Protein AF-A0A101V1A2-F1 (afdb_monomer_lite)

Radius of gyration: 15.68 Å; chains: 1; bounding box: 42×28×38 Å

InterPro domains:
  IPR011663 UbiC transcription regulator-associated [PF07702] (3-63)
  IPR028978 Chorismate pyruvate-lyase/UbiC transcription regulator-associated domain superfamily [G3DSA:3.40.1410.10] (1-68)
  IPR028978 Chorismate pyruvate-lyase/UbiC transcription regulator-associated domain superfamily [SSF64288] (3-65)

pLDDT: mean 92.79, std 8.72, range [55.25, 98.31]

Sequence (74 aa):
MRVLGIEVGNPVERVRARVATRAEAQALGMTAPGPALFVERTYYDQATGRPVETVGIVMRGDRWVAIYGEQPQA

Organism: NCBI:txid909626

Structure (mmCIF, N/CA/C/O backbone):
data_AF-A0A101V1A2-F1
#
_entry.id   AF-A0A101V1A2-F1
#
loop_
_atom_site.group_PDB
_atom_site.id
_atom_site.type_symbol
_atom_site.label_atom_id
_atom_site.label_alt_id
_atom_site.label_comp_id
_atom_site.label_asym_id
_atom_site.label_entity_id
_atom_site.label_seq_id
_atom_site.pdbx_PDB_ins_code
_atom_site.Cartn_x
_atom_site.Cartn_y
_atom_site.Cartn_z
_atom_site.occupancy
_atom_site.B_iso_or_equiv
_atom_site.auth_seq_id
_atom_site.auth_comp_id
_atom_site.auth_asym_id
_atom_site.auth_atom_id
_atom_site.pdbx_PDB_model_num
ATOM 1 N N . MET A 1 1 ? -17.149 -3.630 7.391 1.00 55.25 1 MET A N 1
ATOM 2 C CA . MET A 1 1 ? -17.053 -5.072 7.043 1.00 55.25 1 MET A CA 1
ATOM 3 C C . MET A 1 1 ? -16.633 -5.816 8.300 1.00 55.25 1 MET A C 1
ATOM 5 O O . MET A 1 1 ? -15.644 -5.418 8.898 1.00 55.25 1 MET A O 1
ATOM 9 N N . ARG A 1 2 ? -17.389 -6.829 8.741 1.00 63.28 2 ARG A N 1
ATOM 10 C CA . ARG A 1 2 ? -17.051 -7.628 9.929 1.00 63.28 2 ARG A CA 1
ATOM 11 C C . ARG A 1 2 ? -16.537 -8.986 9.475 1.00 63.28 2 ARG A C 1
ATOM 13 O O . ARG A 1 2 ? -17.293 -9.768 8.908 1.00 63.28 2 ARG A O 1
ATOM 20 N N . VAL A 1 3 ? -15.261 -9.255 9.720 1.00 64.75 3 VAL A N 1
ATOM 21 C CA . VAL A 1 3 ? -14.619 -10.543 9.432 1.00 64.75 3 VAL A CA 1
ATOM 22 C C . VAL A 1 3 ? -13.822 -10.936 10.671 1.00 64.75 3 VAL A C 1
ATOM 24 O O . VAL A 1 3 ? -13.157 -10.096 11.269 1.00 64.75 3 VAL A O 1
ATOM 27 N N . LEU A 1 4 ? -13.955 -12.192 11.115 1.00 78.81 4 LEU A N 1
ATOM 28 C CA . LEU A 1 4 ? -13.272 -12.730 12.307 1.00 78.81 4 LEU A CA 1
ATOM 29 C C . LEU A 1 4 ? -13.581 -11.985 13.625 1.00 78.81 4 LEU A C 1
ATOM 31 O O . LEU A 1 4 ? -12.766 -11.962 14.541 1.00 78.81 4 LEU A O 1
ATOM 35 N N . GLY A 1 5 ? -14.761 -11.364 13.728 1.00 84.25 5 GLY A N 1
ATOM 36 C CA . GLY A 1 5 ? -15.172 -10.616 14.924 1.00 84.25 5 GLY A CA 1
ATOM 37 C C . GLY A 1 5 ? -14.537 -9.230 15.068 1.00 84.25 5 GLY A C 1
ATOM 38 O O . GLY A 1 5 ? -14.828 -8.552 16.047 1.00 84.25 5 GLY A O 1
ATOM 39 N N . ILE A 1 6 ? -13.734 -8.791 14.095 1.00 88.88 6 ILE A N 1
ATOM 40 C CA . ILE A 1 6 ? -13.137 -7.455 14.050 1.00 88.88 6 ILE A CA 1
ATOM 41 C C . ILE A 1 6 ? -13.975 -6.579 13.122 1.00 88.88 6 ILE A C 1
ATOM 43 O O . ILE A 1 6 ? -14.298 -6.972 11.996 1.00 88.88 6 ILE A O 1
ATOM 47 N N . GLU A 1 7 ? -14.333 -5.391 13.596 1.00 91.06 7 GLU A N 1
ATOM 48 C CA . GLU A 1 7 ? -15.087 -4.415 12.824 1.00 91.06 7 GLU A CA 1
ATOM 49 C C . GLU A 1 7 ? -14.162 -3.294 12.365 1.00 91.06 7 GLU A C 1
ATOM 51 O O . GLU A 1 7 ? -13.718 -2.478 13.164 1.00 91.06 7 GLU A O 1
ATOM 56 N N . VAL A 1 8 ? -13.851 -3.267 11.069 1.00 90.94 8 VAL A N 1
ATOM 57 C CA . VAL A 1 8 ? -13.011 -2.221 10.475 1.00 90.94 8 VAL A CA 1
ATOM 58 C C . VAL A 1 8 ? -13.866 -1.190 9.740 1.00 90.94 8 VAL A C 1
ATOM 60 O O . VAL A 1 8 ? -14.819 -1.544 9.034 1.00 90.94 8 VAL A O 1
ATOM 63 N N . GLY A 1 9 ? -13.507 0.082 9.919 1.00 89.06 9 GLY A N 1
ATOM 64 C CA . GLY A 1 9 ? -14.077 1.233 9.209 1.00 89.06 9 GLY A CA 1
ATOM 65 C C . GLY A 1 9 ? -13.075 1.837 8.224 1.00 89.06 9 GLY A C 1
ATOM 66 O O . GLY A 1 9 ? -12.258 1.114 7.651 1.00 89.06 9 GLY A O 1
ATOM 67 N N . ASN A 1 10 ? -13.117 3.158 8.040 1.00 91.31 10 ASN A N 1
ATOM 68 C CA . ASN A 1 10 ? -12.150 3.857 7.192 1.00 91.31 10 ASN A CA 1
ATOM 69 C C . ASN A 1 10 ? -10.732 3.751 7.784 1.00 91.31 10 ASN A C 1
ATOM 71 O O . ASN A 1 10 ? -10.568 3.930 8.995 1.00 91.31 10 ASN A O 1
ATOM 75 N N . PRO A 1 11 ? -9.707 3.455 6.967 1.00 94.50 11 PRO A N 1
ATOM 76 C CA . PRO A 1 11 ? -8.337 3.409 7.447 1.00 94.50 11 PRO A CA 1
ATOM 77 C C . PRO A 1 11 ? -7.767 4.816 7.654 1.00 94.50 11 PRO A C 1
ATOM 79 O O . PRO A 1 11 ? -8.267 5.799 7.107 1.00 94.50 11 PRO A O 1
ATOM 82 N N . VAL A 1 12 ? -6.657 4.896 8.386 1.00 96.00 12 VAL A N 1
ATOM 83 C CA . VAL A 1 12 ? -5.786 6.078 8.378 1.00 96.00 12 VAL A CA 1
ATOM 84 C C . VAL A 1 12 ? -4.691 5.858 7.344 1.00 96.00 12 VAL A C 1
ATOM 86 O O . VAL A 1 12 ? -3.988 4.846 7.395 1.00 96.00 12 VAL A O 1
ATOM 89 N N . GLU A 1 13 ? -4.525 6.810 6.427 1.00 96.81 13 GLU A N 1
ATOM 90 C CA . GLU A 1 13 ? -3.531 6.737 5.356 1.00 96.81 13 GLU A CA 1
ATOM 91 C C . GLU A 1 13 ? -2.531 7.893 5.400 1.00 96.81 13 GLU A C 1
ATOM 93 O O . GLU A 1 13 ? -2.885 9.045 5.651 1.00 96.81 13 GLU A O 1
ATOM 98 N N . ARG A 1 14 ? -1.265 7.589 5.101 1.00 96.75 14 ARG A N 1
ATOM 99 C CA . ARG A 1 14 ? -0.235 8.572 4.750 1.00 96.75 14 ARG A CA 1
ATOM 100 C C . ARG A 1 14 ? 0.184 8.323 3.316 1.00 96.75 14 ARG A C 1
ATOM 102 O O . ARG A 1 14 ? 0.786 7.295 3.009 1.00 96.75 14 ARG A O 1
ATOM 109 N N . VAL A 1 15 ? -0.133 9.272 2.444 1.00 96.44 15 VAL A N 1
ATOM 110 C CA . VAL A 1 15 ? 0.088 9.134 1.005 1.00 96.44 15 VAL A CA 1
ATOM 111 C C . VAL A 1 15 ? 1.128 10.130 0.535 1.00 96.44 15 VAL A C 1
ATOM 113 O O . VAL A 1 15 ? 1.060 11.317 0.842 1.00 96.44 15 VAL A O 1
ATOM 116 N N . ARG A 1 16 ? 2.135 9.621 -0.175 1.00 95.81 16 ARG A N 1
ATOM 117 C CA . ARG A 1 16 ? 3.320 10.376 -0.583 1.00 95.81 16 ARG A CA 1
ATOM 118 C C . ARG A 1 16 ? 3.672 10.041 -2.026 1.00 95.81 16 ARG A C 1
ATOM 120 O O . ARG A 1 16 ? 3.591 8.883 -2.429 1.00 95.81 16 ARG A O 1
ATOM 127 N N . ALA A 1 17 ? 4.133 11.029 -2.782 1.00 96.62 17 ALA A N 1
ATOM 128 C CA . ALA A 1 17 ? 4.786 10.781 -4.061 1.00 96.62 17 ALA A CA 1
ATOM 129 C C . ALA A 1 17 ? 6.290 10.581 -3.841 1.00 96.62 17 ALA A C 1
ATOM 131 O O . ALA A 1 17 ? 6.918 11.332 -3.094 1.00 96.62 17 ALA A O 1
ATOM 132 N N . ARG A 1 18 ? 6.880 9.582 -4.501 1.00 97.12 18 ARG A N 1
ATOM 133 C CA . ARG A 1 18 ? 8.338 9.413 -4.583 1.00 97.12 18 ARG A CA 1
ATOM 134 C C . ARG A 1 18 ? 8.731 8.677 -5.855 1.00 97.12 18 ARG A C 1
ATOM 136 O O . ARG A 1 18 ? 7.890 8.082 -6.519 1.00 97.12 18 ARG A O 1
ATOM 143 N N . VAL A 1 19 ? 10.020 8.676 -6.177 1.00 98.25 19 VAL A N 1
ATOM 144 C CA . V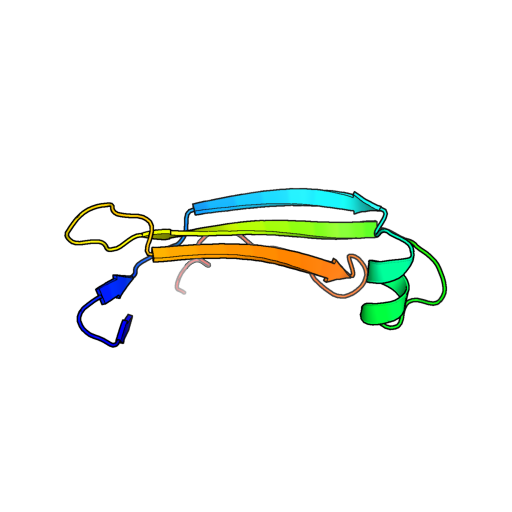AL A 1 19 ? 10.546 7.777 -7.210 1.00 98.25 19 VAL A CA 1
ATOM 145 C C . VAL A 1 19 ? 10.528 6.341 -6.669 1.00 98.25 19 VAL A C 1
ATOM 147 O O . VAL A 1 19 ? 10.897 6.098 -5.513 1.00 98.25 19 VAL A O 1
ATOM 150 N N . ALA A 1 20 ? 10.057 5.393 -7.479 1.00 98.25 20 ALA A N 1
ATOM 151 C CA . ALA A 1 20 ? 10.120 3.969 -7.167 1.00 98.25 20 ALA A CA 1
ATOM 152 C C . ALA A 1 20 ? 11.578 3.524 -6.986 1.00 98.25 20 ALA A C 1
ATOM 154 O O . ALA A 1 20 ? 12.475 3.993 -7.686 1.00 98.25 20 ALA A O 1
ATOM 155 N N . THR A 1 21 ? 11.836 2.587 -6.079 1.00 97.94 21 THR A N 1
ATOM 156 C CA . THR A 1 21 ? 13.142 1.920 -6.049 1.00 97.94 21 THR A CA 1
ATOM 157 C C . THR A 1 21 ? 13.300 1.033 -7.286 1.00 97.94 21 THR A C 1
ATOM 159 O O . THR A 1 21 ? 12.330 0.716 -7.976 1.00 97.94 21 THR A O 1
ATOM 162 N N . ARG A 1 22 ? 14.523 0.579 -7.578 1.00 98.06 22 ARG A N 1
ATOM 163 C CA . ARG A 1 22 ? 14.753 -0.346 -8.699 1.00 98.06 22 ARG A CA 1
ATOM 164 C C . ARG A 1 22 ? 13.978 -1.658 -8.544 1.00 98.06 22 ARG A C 1
ATOM 166 O O . ARG A 1 22 ? 13.413 -2.139 -9.521 1.00 98.06 22 ARG A O 1
ATOM 173 N N . ALA A 1 23 ? 13.938 -2.207 -7.329 1.00 98.06 23 ALA A N 1
ATOM 174 C CA . ALA A 1 23 ? 13.218 -3.444 -7.037 1.00 98.06 23 ALA A CA 1
ATOM 175 C C . ALA A 1 23 ? 11.701 -3.268 -7.208 1.00 98.06 23 ALA A C 1
ATOM 177 O O . ALA A 1 23 ? 11.046 -4.103 -7.825 1.00 98.06 23 ALA A O 1
ATOM 178 N N . GLU A 1 24 ? 11.151 -2.145 -6.740 1.00 98.06 24 GLU A N 1
ATOM 179 C CA . GLU A 1 24 ? 9.738 -1.809 -6.943 1.00 98.06 24 GLU A CA 1
ATOM 180 C C . GLU A 1 24 ? 9.412 -1.608 -8.422 1.00 98.06 24 GLU A C 1
ATOM 182 O O . GLU A 1 24 ? 8.423 -2.146 -8.904 1.00 98.06 24 GLU A O 1
ATOM 187 N N . ALA A 1 25 ? 10.256 -0.886 -9.163 1.00 98.31 25 ALA A N 1
ATOM 188 C CA . ALA A 1 25 ? 10.081 -0.678 -10.596 1.00 98.31 25 ALA A CA 1
ATOM 189 C C . ALA A 1 25 ? 10.044 -2.014 -11.357 1.00 98.31 25 ALA A C 1
ATOM 191 O O . ALA A 1 25 ? 9.166 -2.219 -12.192 1.00 98.31 25 ALA A O 1
ATOM 192 N N . GLN A 1 26 ? 10.939 -2.948 -11.018 1.00 98.12 26 GLN A N 1
ATOM 193 C CA . GLN A 1 26 ? 10.941 -4.295 -11.587 1.00 98.12 26 GLN A CA 1
ATOM 194 C C . GLN A 1 26 ? 9.657 -5.062 -11.242 1.00 98.12 26 GLN A C 1
ATOM 196 O O . GLN A 1 26 ? 9.016 -5.606 -12.139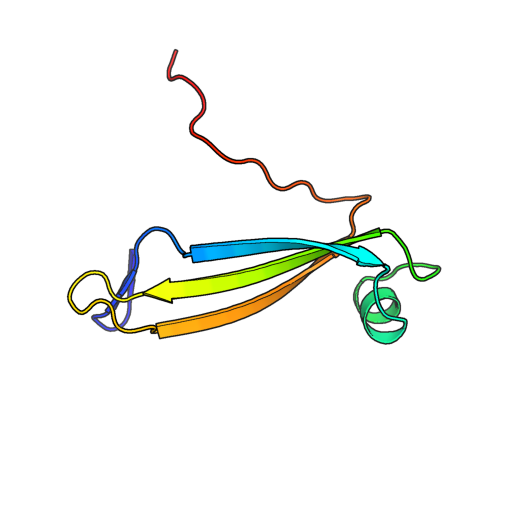 1.00 98.12 26 GLN A O 1
ATOM 201 N N . ALA A 1 27 ? 9.250 -5.070 -9.969 1.00 98.19 27 ALA A N 1
ATOM 202 C CA . ALA A 1 27 ? 8.030 -5.745 -9.521 1.00 98.19 27 ALA A CA 1
ATOM 203 C C . ALA A 1 27 ? 6.756 -5.157 -10.159 1.00 98.19 27 ALA A C 1
ATOM 205 O O . ALA A 1 27 ? 5.793 -5.876 -10.406 1.00 98.19 27 ALA A O 1
ATOM 206 N N . LEU A 1 28 ? 6.764 -3.857 -10.467 1.00 97.31 28 LEU A N 1
ATOM 207 C CA . LEU A 1 28 ? 5.664 -3.130 -11.106 1.00 97.31 28 LEU A CA 1
ATOM 208 C C . LEU A 1 28 ? 5.718 -3.157 -12.647 1.00 97.31 28 LEU A C 1
ATOM 210 O O . LEU A 1 28 ? 4.890 -2.513 -13.304 1.00 97.31 28 LEU A O 1
ATOM 214 N N . GLY A 1 29 ? 6.685 -3.869 -13.240 1.00 97.62 29 GLY A N 1
ATOM 215 C CA 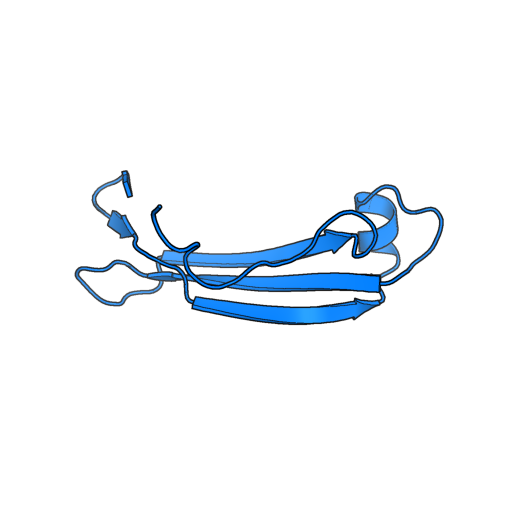. GLY A 1 29 ? 6.846 -3.967 -14.694 1.00 97.62 29 GLY A CA 1
ATOM 216 C C . GLY A 1 29 ? 7.147 -2.620 -15.360 1.00 97.62 29 GLY A C 1
ATOM 217 O O . GLY A 1 29 ? 6.626 -2.320 -16.435 1.00 97.62 29 GLY A O 1
ATOM 218 N N . MET A 1 30 ? 7.918 -1.766 -14.691 1.00 97.62 30 MET A N 1
ATOM 219 C CA . MET A 1 30 ? 8.383 -0.485 -15.217 1.00 97.62 30 MET A CA 1
ATOM 220 C C . MET A 1 30 ? 9.715 -0.670 -15.950 1.00 97.62 30 MET A C 1
ATOM 222 O O . MET A 1 30 ? 10.591 -1.394 -15.483 1.00 97.62 30 MET A O 1
ATOM 226 N N . THR A 1 31 ? 9.903 0.040 -17.065 1.00 95.62 31 THR A N 1
ATOM 227 C CA . THR A 1 31 ? 11.173 0.024 -17.815 1.00 95.62 31 THR A CA 1
ATOM 228 C C . THR A 1 31 ? 12.323 0.638 -17.011 1.00 95.62 31 THR A C 1
ATOM 230 O O . THR A 1 31 ? 13.449 0.149 -17.055 1.00 95.62 31 THR A O 1
ATOM 233 N N . ALA A 1 32 ? 12.042 1.704 -16.260 1.00 96.06 32 ALA A N 1
ATOM 234 C CA . ALA A 1 32 ? 12.985 2.377 -15.373 1.00 96.06 32 ALA A CA 1
ATOM 235 C C . ALA A 1 32 ? 12.252 2.910 -14.128 1.00 96.06 32 ALA A C 1
ATOM 237 O O . ALA A 1 32 ? 11.037 3.122 -14.190 1.00 96.06 32 ALA A O 1
ATOM 238 N N . PRO A 1 33 ? 12.961 3.148 -13.007 1.00 98.19 33 PRO A N 1
ATOM 239 C CA . PRO A 1 33 ? 12.416 3.878 -11.867 1.00 98.19 33 PRO A CA 1
ATOM 240 C C . PRO A 1 33 ? 11.769 5.202 -12.282 1.00 98.19 33 PRO A C 1
ATOM 242 O O . PRO A 1 33 ? 12.343 5.969 -13.052 1.00 98.19 33 PRO A O 1
ATOM 245 N N . GLY A 1 34 ? 10.581 5.475 -11.752 1.00 97.94 34 GLY A N 1
ATOM 246 C CA . GLY A 1 34 ? 9.806 6.672 -12.070 1.00 97.94 34 GLY A CA 1
ATOM 247 C C . GLY A 1 34 ? 8.843 7.039 -10.942 1.00 97.94 34 GLY A C 1
ATOM 248 O O . GLY A 1 34 ? 8.890 6.408 -9.882 1.00 97.94 34 GLY A O 1
ATOM 249 N N . PRO A 1 35 ? 7.983 8.053 -11.140 1.00 98.12 35 PRO A N 1
ATOM 250 C CA . PRO A 1 35 ? 7.027 8.491 -10.129 1.00 98.12 35 PRO A CA 1
ATOM 251 C C . PRO A 1 35 ? 6.101 7.357 -9.677 1.00 98.12 35 PRO A C 1
ATOM 253 O O . PRO A 1 35 ? 5.502 6.653 -10.493 1.00 98.12 35 PRO A O 1
ATOM 256 N N . ALA A 1 36 ? 5.967 7.200 -8.367 1.00 98.06 36 ALA A N 1
ATOM 257 C CA . ALA A 1 36 ? 5.102 6.228 -7.725 1.00 98.06 36 ALA A CA 1
ATOM 258 C C . ALA A 1 36 ? 4.363 6.859 -6.544 1.00 98.06 36 ALA A C 1
ATOM 260 O O . ALA A 1 36 ? 4.873 7.758 -5.864 1.00 98.06 36 ALA A O 1
ATOM 261 N N . LEU A 1 37 ? 3.162 6.347 -6.295 1.00 97.88 37 LEU A N 1
ATOM 262 C CA . LEU A 1 37 ? 2.410 6.617 -5.086 1.00 97.88 37 LEU A CA 1
ATOM 263 C C . LEU A 1 37 ? 2.825 5.612 -4.015 1.00 97.88 37 LEU A C 1
ATOM 265 O O . LEU A 1 37 ? 2.755 4.404 -4.237 1.00 97.88 37 LEU A O 1
ATOM 269 N N . PHE A 1 38 ? 3.242 6.119 -2.863 1.00 98.00 38 PHE A N 1
ATOM 270 C CA . PHE A 1 38 ? 3.533 5.335 -1.675 1.00 98.00 38 PHE A CA 1
ATOM 271 C C . PHE A 1 38 ? 2.449 5.592 -0.633 1.00 98.00 38 PHE A C 1
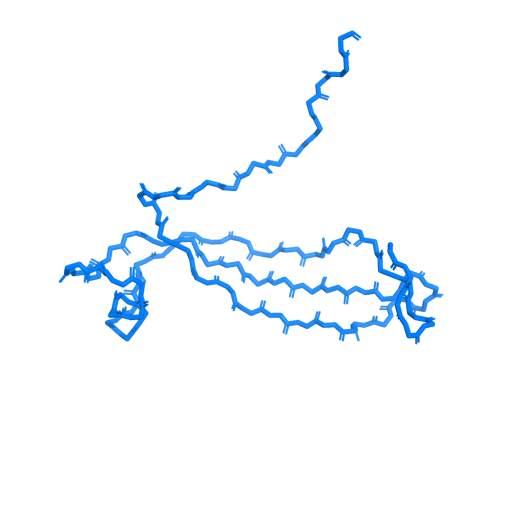ATOM 273 O O . PHE A 1 38 ? 2.267 6.733 -0.203 1.00 98.00 38 PHE A O 1
ATOM 280 N N . VAL A 1 39 ? 1.731 4.541 -0.247 1.00 97.81 39 VAL A N 1
ATOM 281 C CA . VAL A 1 39 ? 0.634 4.600 0.722 1.00 97.81 39 VAL A CA 1
ATOM 282 C C . VAL A 1 39 ? 1.008 3.757 1.928 1.00 97.81 39 VAL A C 1
ATOM 284 O O . VAL A 1 39 ? 1.214 2.554 1.803 1.00 97.81 39 VAL A O 1
ATOM 287 N N . GLU A 1 40 ? 1.067 4.379 3.096 1.00 98.12 40 GLU A N 1
ATOM 288 C CA . GLU A 1 40 ? 1.057 3.666 4.371 1.00 98.12 40 GLU A CA 1
ATOM 289 C C . GLU A 1 40 ? -0.367 3.704 4.903 1.00 98.12 40 GLU A C 1
ATOM 291 O O . GLU A 1 40 ? -0.915 4.787 5.110 1.00 98.12 40 GLU A O 1
ATOM 296 N N . ARG A 1 41 ? -0.967 2.537 5.110 1.00 97.88 41 ARG A N 1
ATOM 297 C CA . ARG A 1 41 ? -2.360 2.395 5.529 1.00 97.88 41 ARG A CA 1
ATOM 298 C C . ARG A 1 41 ? -2.425 1.587 6.811 1.00 97.88 41 ARG A C 1
ATOM 300 O O . ARG A 1 41 ? -1.804 0.529 6.881 1.00 97.88 41 ARG A O 1
ATOM 307 N N . THR A 1 42 ? -3.220 2.046 7.774 1.00 97.81 42 THR A N 1
ATOM 308 C CA . THR A 1 42 ? -3.555 1.273 8.973 1.00 97.81 42 THR A CA 1
ATOM 309 C C . THR A 1 42 ? -5.066 1.192 9.162 1.00 97.81 42 THR A C 1
ATOM 311 O O . THR A 1 42 ? -5.748 2.218 9.206 1.00 97.81 42 THR A O 1
ATOM 314 N N . TYR A 1 43 ? -5.580 -0.029 9.308 1.00 95.94 43 TYR A N 1
ATOM 315 C CA . TYR A 1 43 ? -6.939 -0.286 9.777 1.00 95.94 43 TYR A CA 1
ATOM 316 C C . TYR A 1 43 ? -6.964 -0.433 11.293 1.00 95.94 43 TYR A C 1
ATOM 318 O O . TYR A 1 43 ? -6.059 -1.014 11.898 1.00 95.94 43 TYR A O 1
ATOM 326 N N . TYR A 1 44 ? -8.051 0.046 11.887 1.00 94.75 44 TYR A N 1
ATOM 327 C CA . TYR A 1 44 ? -8.311 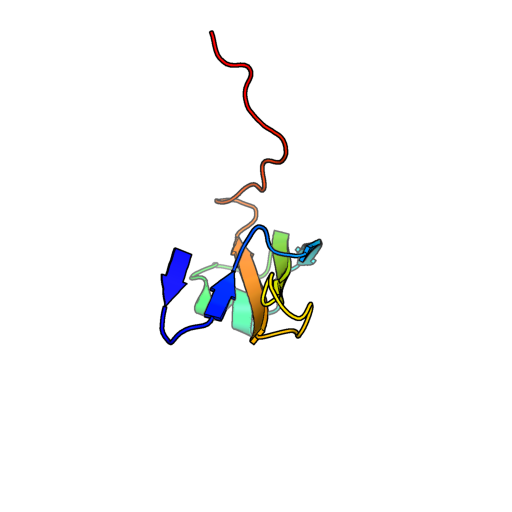-0.039 13.315 1.00 94.75 44 TYR A CA 1
ATOM 328 C C . TYR A 1 44 ? -9.630 -0.767 13.555 1.00 94.75 44 TYR A C 1
ATOM 330 O O . TYR A 1 44 ? -10.589 -0.595 12.797 1.00 94.75 44 TYR A O 1
ATOM 338 N N . ASP A 1 45 ? -9.663 -1.567 14.615 1.00 93.81 45 ASP A N 1
ATOM 339 C CA . ASP A 1 45 ? -10.903 -2.094 15.170 1.00 93.81 45 ASP A CA 1
ATOM 340 C C . ASP A 1 45 ? -11.719 -0.933 15.745 1.00 93.81 45 ASP A C 1
ATOM 342 O O . ASP A 1 45 ? -11.265 -0.241 16.655 1.00 93.81 45 ASP A O 1
ATOM 346 N N . GLN A 1 46 ? -12.916 -0.717 15.214 1.00 92.00 46 GLN A N 1
ATOM 347 C CA . GLN A 1 46 ? -13.799 0.382 15.598 1.00 92.00 46 GLN A CA 1
ATOM 348 C C . GLN A 1 46 ? -14.229 0.302 17.064 1.00 92.00 46 GLN A C 1
ATOM 350 O O . GLN A 1 46 ? -14.412 1.334 17.703 1.00 92.00 46 GLN A O 1
ATOM 355 N N . ALA A 1 47 ? -14.356 -0.906 17.618 1.00 91.88 47 ALA A N 1
ATOM 356 C CA . ALA A 1 47 ? -14.806 -1.077 18.995 1.00 91.88 47 ALA A CA 1
ATOM 357 C C . ALA A 1 47 ? -13.725 -0.699 20.019 1.00 91.88 47 ALA A C 1
ATOM 359 O O . ALA A 1 47 ? -14.042 -0.260 21.122 1.00 91.88 47 ALA A O 1
ATOM 360 N N . THR A 1 48 ? -12.451 -0.897 19.672 1.00 93.56 48 THR A N 1
ATOM 361 C CA . THR A 1 48 ? -11.334 -0.811 20.629 1.00 93.56 48 THR A CA 1
ATOM 362 C C . THR A 1 48 ? -10.286 0.239 20.270 1.00 93.56 48 THR A C 1
ATOM 364 O O . THR A 1 48 ? -9.426 0.547 21.091 1.00 93.56 48 THR A O 1
ATOM 367 N N . GLY A 1 49 ? -10.306 0.770 19.046 1.00 93.62 49 GLY A N 1
ATOM 368 C CA . GLY A 1 49 ? -9.262 1.646 18.512 1.00 93.62 49 GLY A CA 1
ATOM 369 C C . GLY A 1 49 ? -7.914 0.947 18.297 1.00 93.62 49 GLY A C 1
ATOM 370 O O . GLY A 1 49 ? -6.915 1.607 18.014 1.00 93.62 49 GLY A O 1
ATOM 371 N N . ARG A 1 50 ? -7.845 -0.383 18.436 1.00 94.69 50 ARG A N 1
ATOM 372 C CA . ARG A 1 50 ? -6.607 -1.154 18.276 1.00 94.69 50 ARG A CA 1
ATOM 373 C C . ARG A 1 50 ? -6.230 -1.256 16.790 1.00 94.69 50 ARG A C 1
ATOM 375 O O . ARG A 1 50 ? -7.107 -1.582 15.990 1.00 94.69 50 ARG A O 1
ATOM 382 N N . PRO A 1 51 ? -4.958 -1.049 16.394 1.00 95.62 51 PRO A N 1
ATOM 383 C CA . PRO A 1 51 ? -4.526 -1.313 15.024 1.00 95.62 51 PRO A CA 1
ATOM 384 C C . PRO A 1 51 ? -4.611 -2.814 14.728 1.00 95.62 51 PRO A C 1
ATOM 386 O O . PRO A 1 51 ? -4.170 -3.637 15.535 1.00 95.62 51 PRO A O 1
ATOM 389 N N . VAL A 1 52 ? -5.176 -3.171 13.578 1.00 95.00 52 VAL A N 1
ATOM 390 C CA . VAL A 1 52 ? -5.392 -4.576 13.190 1.00 95.00 52 VAL A CA 1
ATOM 391 C C . VAL A 1 52 ? -4.653 -4.979 11.921 1.00 95.00 52 VAL A C 1
ATOM 393 O O . VAL A 1 52 ? -4.288 -6.140 11.781 1.00 95.00 52 VAL A O 1
ATOM 396 N N . GLU A 1 53 ? -4.371 -4.026 11.036 1.00 95.50 53 GLU A N 1
ATOM 397 C CA . GLU A 1 53 ? -3.560 -4.230 9.839 1.00 95.50 53 GLU A CA 1
ATOM 398 C C . GLU A 1 53 ? -2.794 -2.944 9.549 1.00 95.50 53 GLU A C 1
ATOM 400 O O . GLU A 1 53 ? -3.387 -1.868 9.582 1.00 95.50 53 GLU A O 1
ATOM 405 N N . THR A 1 54 ? -1.503 -3.063 9.236 1.00 96.88 54 THR A N 1
ATOM 406 C CA . THR A 1 54 ? -0.695 -1.968 8.691 1.00 96.88 54 THR A CA 1
ATOM 407 C C . THR A 1 54 ? 0.032 -2.465 7.453 1.00 96.88 54 THR A C 1
ATOM 409 O O . THR A 1 54 ? 0.693 -3.502 7.503 1.00 96.88 54 THR A O 1
ATOM 412 N N . VAL A 1 55 ? -0.056 -1.713 6.359 1.00 97.94 55 VAL A N 1
ATOM 413 C CA . VAL A 1 55 ? 0.536 -2.087 5.073 1.00 97.94 55 VAL A CA 1
ATOM 414 C C . VAL A 1 55 ? 1.182 -0.890 4.381 1.00 97.94 55 VAL A C 1
ATOM 416 O O . VAL A 1 55 ? 0.705 0.242 4.478 1.00 97.94 55 VAL A O 1
ATOM 419 N N . GLY A 1 56 ? 2.280 -1.159 3.672 1.00 97.38 56 GLY A N 1
ATOM 420 C CA . GLY A 1 56 ? 2.875 -0.254 2.694 1.00 97.38 56 GLY A CA 1
ATOM 421 C C . GLY A 1 56 ? 2.519 -0.702 1.277 1.00 97.38 56 GLY A C 1
ATOM 422 O O . GLY A 1 56 ? 2.738 -1.860 0.925 1.00 97.38 56 GLY A O 1
ATOM 423 N N . ILE A 1 57 ? 1.981 0.205 0.465 1.00 97.69 57 ILE A N 1
ATOM 424 C CA . ILE A 1 57 ? 1.550 -0.059 -0.911 1.00 97.69 57 ILE A CA 1
ATOM 425 C C . ILE A 1 57 ? 2.307 0.881 -1.847 1.00 97.69 57 ILE A C 1
ATOM 427 O O . ILE A 1 57 ? 2.384 2.087 -1.602 1.00 97.69 57 ILE A O 1
ATOM 431 N N . VAL A 1 58 ? 2.848 0.333 -2.937 1.00 98.06 58 VAL A N 1
ATOM 432 C CA . VAL A 1 58 ? 3.501 1.106 -4.001 1.00 98.06 58 VAL A CA 1
ATOM 433 C C . VAL A 1 58 ? 2.713 0.937 -5.290 1.00 98.06 58 VAL A C 1
ATOM 435 O O . VAL A 1 58 ? 2.528 -0.181 -5.765 1.00 98.06 58 VAL A O 1
ATOM 438 N N . MET A 1 59 ? 2.253 2.04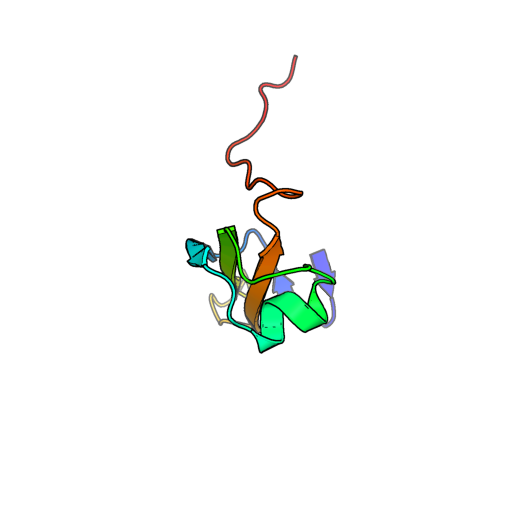5 -5.865 1.00 97.69 59 MET A N 1
ATOM 439 C CA . MET A 1 59 ? 1.501 2.059 -7.119 1.00 97.69 59 MET A CA 1
ATOM 440 C C . MET A 1 59 ? 2.195 2.955 -8.135 1.00 97.69 59 MET A C 1
ATOM 442 O O . MET A 1 59 ? 2.766 3.986 -7.782 1.00 97.69 59 MET A O 1
ATOM 446 N N . ARG A 1 60 ? 2.140 2.586 -9.415 1.00 97.75 60 ARG A N 1
ATOM 447 C CA . ARG A 1 60 ? 2.745 3.401 -10.472 1.00 97.75 60 ARG A CA 1
ATOM 448 C C . ARG A 1 60 ? 1.993 4.723 -10.632 1.00 97.75 60 ARG A C 1
ATOM 450 O O . ARG A 1 60 ? 0.779 4.711 -10.833 1.00 97.75 60 ARG A O 1
ATOM 457 N N . GLY A 1 61 ? 2.717 5.840 -10.602 1.00 96.75 61 GLY A N 1
ATOM 458 C CA . GLY A 1 61 ? 2.130 7.177 -10.726 1.00 96.75 61 GLY A CA 1
ATOM 459 C C . GLY A 1 61 ? 1.597 7.492 -12.126 1.00 96.75 61 GLY A C 1
ATOM 460 O O . GLY A 1 61 ? 0.799 8.405 -12.275 1.00 96.75 61 GLY A O 1
ATOM 461 N N . ASP A 1 62 ? 1.994 6.723 -13.144 1.00 95.19 62 ASP A N 1
ATOM 462 C CA . ASP A 1 62 ? 1.477 6.833 -14.514 1.00 95.19 62 ASP A CA 1
ATOM 463 C C . ASP A 1 62 ? 0.173 6.047 -14.745 1.00 95.19 62 ASP A C 1
ATOM 465 O O . ASP A 1 62 ? -0.407 6.125 -15.826 1.00 95.19 62 ASP A O 1
ATOM 469 N N . ARG A 1 63 ? -0.285 5.267 -13.756 1.00 96.50 63 ARG A N 1
ATOM 470 C CA . ARG A 1 63 ? -1.488 4.422 -13.865 1.00 96.50 63 ARG A CA 1
ATOM 471 C C . ARG A 1 63 ? -2.529 4.662 -12.784 1.00 96.50 63 ARG A C 1
ATOM 473 O O . ARG A 1 63 ? -3.685 4.313 -12.992 1.00 96.50 63 ARG A O 1
ATOM 480 N N . TRP A 1 64 ? -2.126 5.204 -11.640 1.00 96.44 64 TRP A N 1
ATOM 481 C CA . TRP A 1 64 ? -2.984 5.317 -10.468 1.00 96.44 64 TRP A CA 1
ATOM 482 C C . TRP A 1 64 ? -2.971 6.726 -9.897 1.00 96.44 64 TRP A C 1
ATOM 484 O O . TRP A 1 64 ? -1.945 7.402 -9.876 1.00 96.44 64 TRP A O 1
ATOM 494 N N . VAL A 1 65 ? -4.125 7.124 -9.371 1.00 93.75 65 VAL A N 1
ATOM 495 C CA . VAL A 1 65 ? -4.350 8.379 -8.658 1.00 93.75 65 VAL A CA 1
ATOM 496 C C . VAL A 1 65 ? -5.101 8.070 -7.365 1.00 93.75 65 VAL A C 1
ATOM 498 O O . VAL A 1 65 ? -5.959 7.189 -7.345 1.00 93.75 65 VAL A O 1
ATOM 501 N N . ALA A 1 66 ? -4.775 8.779 -6.285 1.00 92.00 66 ALA A N 1
ATOM 502 C CA . ALA A 1 66 ? -5.598 8.769 -5.080 1.00 92.00 66 ALA A CA 1
ATOM 503 C C . ALA A 1 66 ? -6.641 9.887 -5.169 1.00 92.00 66 ALA A C 1
ATOM 505 O O . ALA A 1 66 ? -6.293 11.044 -5.403 1.00 92.00 66 ALA A O 1
ATOM 506 N N . ILE A 1 67 ? -7.907 9.529 -4.978 1.00 91.06 67 ILE A N 1
ATOM 507 C CA . ILE A 1 67 ? -9.040 10.454 -4.944 1.00 91.06 67 ILE A CA 1
ATOM 508 C C . ILE A 1 67 ? -9.590 10.429 -3.520 1.00 91.06 67 ILE A C 1
ATOM 510 O O . ILE A 1 67 ? -9.829 9.353 -2.977 1.00 91.06 67 ILE A O 1
ATOM 514 N N . TYR A 1 68 ? -9.782 11.606 -2.929 1.00 88.00 68 TYR A N 1
ATOM 515 C CA . TYR A 1 68 ? -10.314 11.758 -1.578 1.00 88.00 68 TYR A CA 1
ATOM 516 C C . TYR A 1 68 ? -11.575 12.610 -1.590 1.00 88.00 68 TYR A C 1
ATOM 518 O O . TYR A 1 68 ? -11.716 13.512 -2.417 1.00 88.00 68 TYR A O 1
ATOM 526 N N . GLY A 1 69 ? -12.445 12.344 -0.620 1.00 86.00 69 GLY A N 1
ATOM 527 C CA . GLY A 1 69 ? -13.747 12.981 -0.488 1.00 86.00 69 GLY A CA 1
ATOM 528 C C . GLY A 1 69 ? -14.874 12.111 -1.032 1.00 86.00 69 GLY A C 1
ATOM 529 O O . GLY A 1 69 ? -14.652 11.075 -1.659 1.00 86.00 69 GLY A O 1
ATOM 530 N N . GLU A 1 70 ? -16.096 12.543 -0.759 1.00 83.75 70 GLU A N 1
ATOM 531 C CA . GLU A 1 70 ? -17.304 11.936 -1.300 1.00 83.75 70 GLU A CA 1
ATOM 532 C C . GLU A 1 70 ? -17.725 12.714 -2.544 1.00 83.75 70 GLU A C 1
ATOM 534 O O . GLU A 1 70 ? -17.670 13.947 -2.570 1.00 83.75 70 GLU A O 1
ATOM 539 N N . GLN A 1 71 ? -18.136 12.004 -3.594 1.00 84.31 71 GLN A N 1
ATOM 540 C CA . GLN A 1 71 ? -18.808 12.669 -4.703 1.00 84.31 71 GLN A CA 1
ATOM 541 C C . GLN A 1 71 ? -20.182 13.151 -4.218 1.00 84.31 71 GLN A C 1
ATOM 543 O O . GLN A 1 71 ? -20.862 12.394 -3.519 1.00 84.31 71 GLN A O 1
ATOM 548 N N . PRO A 1 72 ? -20.614 14.375 -4.576 1.00 83.25 72 PRO A N 1
ATOM 549 C CA . PRO A 1 72 ? -21.968 14.819 -4.278 1.00 83.25 72 PRO A CA 1
ATOM 550 C C . PRO A 1 72 ? -22.977 13.814 -4.840 1.00 83.25 72 PRO A C 1
ATOM 552 O O . PRO A 1 72 ? -22.872 13.420 -6.003 1.00 83.25 72 PRO A O 1
ATOM 555 N N . GLN A 1 73 ? -23.940 13.394 -4.022 1.00 80.38 73 GLN A N 1
ATOM 556 C CA . GLN A 1 73 ? -25.083 12.635 -4.522 1.00 80.38 73 GLN A CA 1
ATOM 557 C C . GLN A 1 73 ? -25.951 13.589 -5.352 1.00 80.38 73 GLN A C 1
ATOM 559 O O . GLN A 1 73 ? -26.241 14.697 -4.897 1.00 80.38 73 GLN A O 1
ATOM 564 N N . ALA A 1 74 ? -26.280 13.186 -6.581 1.00 64.31 74 ALA A N 1
ATOM 565 C CA . ALA A 1 74 ? -27.199 13.915 -7.455 1.00 64.31 74 ALA A CA 1
ATOM 566 C C . ALA A 1 74 ? -28.646 13.808 -6.958 1.00 64.31 74 ALA A C 1
ATOM 568 O O . ALA A 1 74 ? -28.998 12.732 -6.419 1.00 64.31 74 ALA A O 1
#

Foldseek 3Di:
DADPNFDWDDKDKDKDKDWDDQVRCVVQVHPGTDIWIWIWIWIARPVPRHTDDTDIDIGDPVPDDDDDDDDDDD

Secondary structure (DSSP, 8-state):
-EETTEEB-SPEEEEEEEEPPHHHHHHTT-SS--EEEEEEEEEEBTTT--EEEEEEEEEETTT-----SPPPP-